Protein AF-A0A1V4DIW2-F1 (afdb_monomer_lite)

Radius of gyration: 31.04 Å; chains: 1; bounding box: 79×39×64 Å

Foldseek 3Di:
DLVVLCVVCVVLLQVLCVVVVLHPPDPCNVVLSVQLSVLSVVLVVVVVVDPPDDDDSSVVSSVSSNVSSVVVVVVVVVVVVVVVVVVVVVVVVVPDPPVVVVVVVVVVVVVVLVVDDPVVNVVVCVVPVVD

Secondary structure (DSSP, 8-state):
-HHHHHHHHHHHHHHHHHTTT--TTSTTHHHHHHHHHHHHHHHHHHHHT--TTPPPHHHHHHHHHHHHHHHHHHHHHHHHHHHHHHHHHHHHHHS---HHHHHHHHHHHHHHHHHS-HHHHHHHHHHHS--

Organism: NCBI:txid1768210

pLDDT: mean 81.17, std 13.86, range [38.47, 95.94]

Sequence (131 aa):
MEETLFTTYHSLILGALKKYHITPSHPEFDDYLQHARIELLLTHRDYQKRPDNRAPFRPFVYQKICWATVDKIRKEQRRYDKDIIEDTQLDLLTEDNDISSSLATTDLYHQLAQTLTPCEKNIWLIVFLIN

InterPro domains:
  IPR013325 RNA polymerase sigma factor, region 2 [SSF88946] (3-76)

Structure (mmCIF, N/CA/C/O backbone):
data_AF-A0A1V4DIW2-F1
#
_entry.id   AF-A0A1V4DIW2-F1
#
loop_
_atom_site.group_PDB
_atom_site.id
_atom_site.type_symbol
_atom_site.label_atom_id
_atom_site.label_alt_id
_atom_site.label_comp_id
_atom_site.label_asym_id
_atom_site.label_entity_id
_atom_site.label_seq_id
_atom_site.pdbx_PDB_ins_code
_atom_site.Cartn_x
_atom_site.Cartn_y
_atom_site.Cartn_z
_atom_site.occupancy
_atom_site.B_iso_or_equiv
_atom_site.auth_seq_id
_atom_site.auth_comp_id
_atom_site.auth_asym_id
_atom_site.auth_atom_id
_atom_site.pdbx_PDB_model_num
ATOM 1 N N . MET A 1 1 ? -19.724 -6.629 12.504 1.00 61.84 1 MET A N 1
ATOM 2 C CA . MET A 1 1 ? -18.833 -5.767 13.321 1.00 61.84 1 MET A CA 1
ATOM 3 C C . MET A 1 1 ? -17.693 -5.181 12.482 1.00 61.84 1 MET A C 1
ATOM 5 O O . MET A 1 1 ? -17.401 -4.003 12.623 1.00 61.84 1 MET A O 1
ATOM 9 N N . GLU A 1 2 ? -17.076 -5.952 11.581 1.00 70.25 2 GLU A N 1
ATOM 10 C CA . GLU A 1 2 ? -16.032 -5.440 10.669 1.00 70.25 2 GLU A CA 1
ATOM 11 C C . GLU A 1 2 ? -16.601 -4.572 9.534 1.00 70.25 2 GLU A C 1
ATOM 13 O O . GLU A 1 2 ? -16.058 -3.521 9.212 1.00 70.25 2 GLU A O 1
ATOM 18 N N . GLU A 1 3 ? -17.765 -4.934 8.996 1.00 74.75 3 GLU A N 1
ATOM 19 C CA . GLU A 1 3 ? -18.429 -4.190 7.917 1.00 74.75 3 GLU A CA 1
ATOM 20 C C . GLU A 1 3 ? -18.792 -2.743 8.309 1.00 74.75 3 GLU A C 1
ATOM 22 O O . GLU A 1 3 ? -18.602 -1.806 7.534 1.00 74.75 3 GLU A O 1
ATOM 27 N N . THR A 1 4 ? -19.199 -2.528 9.564 1.00 84.31 4 THR A N 1
ATOM 28 C CA . THR A 1 4 ? -19.463 -1.195 10.134 1.00 84.31 4 THR A CA 1
ATOM 29 C C . THR A 1 4 ? -18.192 -0.362 10.313 1.00 84.31 4 THR A C 1
ATOM 31 O O . THR A 1 4 ? -18.233 0.866 10.240 1.00 84.31 4 THR A O 1
ATOM 34 N N . LEU A 1 5 ? -17.043 -1.011 10.538 1.00 86.81 5 LEU A N 1
ATOM 35 C CA . LEU A 1 5 ? -15.749 -0.333 10.603 1.00 86.81 5 LEU A CA 1
ATOM 36 C C . LEU A 1 5 ? -15.384 0.202 9.213 1.00 86.81 5 LEU A C 1
ATOM 38 O O . LEU A 1 5 ? -15.027 1.370 9.064 1.00 86.81 5 LEU A O 1
ATOM 42 N N . PHE A 1 6 ? -15.532 -0.631 8.183 1.00 88.38 6 PHE A N 1
ATOM 43 C CA . PHE A 1 6 ? -15.210 -0.239 6.818 1.00 88.38 6 PHE A CA 1
ATOM 44 C C . PHE A 1 6 ? -16.065 0.914 6.320 1.00 88.38 6 PHE A C 1
ATOM 46 O O . PHE A 1 6 ? -15.506 1.845 5.751 1.00 88.38 6 PHE A O 1
ATOM 53 N N . THR A 1 7 ? -17.374 0.913 6.573 1.00 89.12 7 THR A N 1
ATOM 54 C CA . THR A 1 7 ? -18.248 2.028 6.174 1.00 89.12 7 THR A CA 1
ATOM 55 C C . THR A 1 7 ? -17.889 3.325 6.901 1.00 89.12 7 THR A C 1
ATOM 57 O O . THR A 1 7 ? -17.798 4.377 6.271 1.00 89.12 7 THR A O 1
ATOM 60 N N . THR A 1 8 ? -17.577 3.251 8.199 1.00 91.25 8 THR A N 1
ATOM 61 C CA . THR A 1 8 ? -17.199 4.419 9.016 1.00 91.25 8 THR A CA 1
ATOM 62 C C . THR A 1 8 ? -15.891 5.070 8.554 1.00 91.25 8 THR A C 1
ATOM 64 O O . THR A 1 8 ? -15.773 6.298 8.528 1.00 91.25 8 THR A O 1
ATOM 67 N N . TYR A 1 9 ? -14.890 4.259 8.199 1.00 93.12 9 TYR A N 1
ATOM 68 C CA . TYR A 1 9 ? -13.549 4.730 7.834 1.00 93.12 9 TYR A CA 1
ATOM 69 C C . TYR A 1 9 ? -13.303 4.760 6.319 1.00 93.12 9 TYR A C 1
ATOM 71 O O . TYR A 1 9 ? -12.202 5.106 5.893 1.00 93.12 9 TYR A O 1
ATOM 79 N N . HIS A 1 10 ? -14.311 4.463 5.493 1.00 93.50 10 HIS A N 1
ATOM 80 C CA . HIS A 1 10 ? -14.163 4.406 4.038 1.00 93.50 10 HIS A CA 1
ATOM 81 C C . HIS A 1 10 ? -13.646 5.724 3.452 1.00 93.50 10 HIS A C 1
ATOM 83 O O . HIS A 1 10 ? -12.661 5.737 2.720 1.00 93.50 10 HIS A O 1
ATOM 89 N N . SER A 1 11 ? -14.255 6.850 3.830 1.00 93.88 11 SER A N 1
ATOM 90 C CA . SER A 1 11 ? -13.836 8.180 3.368 1.00 93.88 11 SER A CA 1
ATOM 91 C C . SER A 1 11 ? -12.420 8.546 3.819 1.00 93.88 11 SER A C 1
ATOM 93 O O . SER A 1 11 ? -11.698 9.234 3.100 1.00 93.88 11 SER A O 1
ATOM 95 N N . LEU A 1 12 ? -11.995 8.047 4.983 1.00 94.31 12 LEU A N 1
ATOM 96 C CA . LEU A 1 12 ? -10.645 8.236 5.505 1.00 94.31 12 LEU A CA 1
ATOM 97 C C . LEU A 1 12 ? -9.620 7.431 4.697 1.00 94.31 12 LEU A C 1
ATOM 99 O O . LEU A 1 12 ? -8.563 7.967 4.372 1.00 94.31 12 LEU A O 1
ATOM 103 N N . ILE A 1 13 ? -9.951 6.191 4.322 1.00 94.62 13 ILE A N 1
ATOM 104 C CA . ILE A 1 13 ? -9.130 5.375 3.416 1.00 94.62 13 ILE A CA 1
ATOM 105 C C . ILE A 1 13 ? -8.987 6.076 2.062 1.00 94.62 13 ILE A C 1
ATOM 107 O O . ILE A 1 13 ? -7.870 6.266 1.589 1.00 94.62 13 ILE A O 1
ATOM 111 N N . LEU A 1 14 ? -10.098 6.522 1.468 1.00 95.25 14 LEU A N 1
ATOM 112 C CA . LEU A 1 14 ? -10.068 7.236 0.189 1.00 95.25 14 LEU A CA 1
ATOM 113 C C . LEU A 1 14 ? -9.233 8.519 0.271 1.00 95.25 14 LEU A C 1
ATOM 115 O O . LEU A 1 14 ? -8.471 8.814 -0.645 1.00 95.25 14 LEU A O 1
ATOM 119 N N . GLY A 1 15 ? -9.330 9.262 1.376 1.00 94.94 15 GLY A N 1
ATOM 120 C CA . GLY A 1 15 ? -8.494 10.437 1.618 1.00 94.94 15 GLY A CA 1
ATOM 121 C C . GLY A 1 15 ? -7.002 10.101 1.687 1.00 94.94 15 GLY A C 1
ATOM 122 O O . GLY A 1 15 ? -6.189 10.808 1.094 1.00 94.94 15 GLY A O 1
ATOM 123 N N . ALA A 1 16 ? -6.646 9.003 2.361 1.00 94.94 16 ALA A N 1
ATOM 124 C CA . ALA A 1 16 ? -5.262 8.549 2.473 1.00 94.94 16 ALA A CA 1
ATOM 125 C C . ALA A 1 16 ? -4.689 8.117 1.115 1.00 94.94 16 ALA A C 1
ATOM 127 O O . ALA A 1 16 ? -3.573 8.503 0.783 1.00 94.94 16 ALA A O 1
ATOM 128 N N . LEU A 1 17 ? -5.459 7.386 0.306 1.00 95.69 17 LEU A N 1
ATOM 129 C CA . LEU A 1 17 ? -5.050 6.971 -1.041 1.00 95.69 17 LEU A CA 1
ATOM 130 C C . LEU A 1 17 ? -4.935 8.163 -1.999 1.00 95.69 17 LEU A C 1
ATOM 132 O O . LEU A 1 17 ? -3.940 8.302 -2.712 1.00 95.69 17 LEU A O 1
ATOM 136 N N . LYS A 1 18 ? -5.898 9.093 -1.942 1.00 94.94 18 LYS A N 1
ATOM 137 C CA . LYS A 1 18 ? -5.904 10.306 -2.770 1.00 94.94 18 LYS A CA 1
ATOM 138 C C . LYS A 1 18 ? -4.658 11.168 -2.555 1.00 94.94 18 LYS A C 1
ATOM 140 O O . LYS A 1 18 ? -4.185 11.787 -3.505 1.00 94.94 18 LYS A O 1
ATOM 145 N N . LYS A 1 19 ? -4.101 11.190 -1.337 1.00 94.12 19 LYS A N 1
ATOM 146 C CA . LYS A 1 19 ? -2.840 11.885 -1.019 1.00 94.12 19 LYS A CA 1
ATOM 147 C C . LYS A 1 19 ? -1.663 11.402 -1.877 1.00 94.12 19 LYS A C 1
ATOM 149 O O . LYS A 1 19 ? -0.755 12.182 -2.136 1.00 94.12 19 LYS A O 1
ATOM 154 N N . TYR A 1 20 ? -1.690 10.146 -2.314 1.00 94.12 20 TYR A N 1
ATOM 155 C CA . TYR A 1 20 ? -0.661 9.525 -3.149 1.00 94.12 20 TYR A CA 1
ATOM 156 C C . TYR A 1 20 ? -1.109 9.362 -4.605 1.00 94.12 20 TYR A C 1
ATOM 158 O O . TYR A 1 20 ? -0.586 8.515 -5.315 1.00 94.12 20 TYR A O 1
ATOM 166 N N . HIS A 1 21 ? -2.088 10.157 -5.049 1.00 93.69 21 HIS A N 1
ATOM 167 C CA . HIS A 1 21 ? -2.650 10.118 -6.406 1.00 93.69 21 HIS A CA 1
ATOM 168 C C . HIS A 1 21 ? -3.305 8.781 -6.802 1.00 93.69 21 HIS A C 1
ATOM 170 O O . HIS A 1 21 ? -3.668 8.588 -7.961 1.00 93.69 21 HIS A O 1
ATOM 176 N N . ILE A 1 22 ? -3.565 7.899 -5.833 1.00 94.44 22 ILE A N 1
ATOM 177 C CA . ILE A 1 22 ? -4.315 6.662 -6.041 1.00 94.44 22 ILE A CA 1
ATOM 178 C C . ILE A 1 22 ? -5.804 7.009 -5.976 1.00 94.44 22 ILE A C 1
ATOM 180 O O . ILE A 1 22 ? -6.387 7.218 -4.909 1.00 94.44 22 ILE A O 1
ATOM 184 N N . THR A 1 23 ? -6.409 7.138 -7.151 1.00 93.56 23 THR A N 1
ATOM 185 C CA . THR A 1 23 ? -7.832 7.453 -7.345 1.00 93.56 23 THR A CA 1
ATOM 186 C C . THR A 1 23 ? -8.533 6.274 -8.020 1.00 93.56 23 THR A C 1
ATOM 188 O O . THR A 1 23 ? -7.837 5.395 -8.517 1.00 93.56 23 THR A O 1
ATOM 191 N N . PRO A 1 24 ? -9.877 6.232 -8.092 1.00 92.31 24 PRO A N 1
ATOM 192 C CA . PRO A 1 24 ? -10.593 5.140 -8.763 1.00 92.31 24 PRO A CA 1
ATOM 193 C C . PRO A 1 24 ? -10.198 4.898 -10.228 1.00 92.31 24 PRO A C 1
ATOM 195 O O . PRO A 1 24 ? -10.474 3.836 -10.766 1.00 92.31 24 PRO A O 1
ATOM 198 N N . SER A 1 25 ? -9.556 5.870 -10.879 1.00 92.81 25 SER A N 1
ATOM 199 C CA . SER A 1 25 ? -9.003 5.725 -12.229 1.00 92.81 25 SER A CA 1
ATOM 200 C C . SER A 1 25 ? -7.648 5.007 -12.273 1.00 92.81 25 SER A C 1
ATOM 202 O O . SER A 1 25 ? -7.163 4.709 -13.359 1.00 92.81 25 SER A O 1
ATOM 204 N N . HIS A 1 26 ? -7.004 4.775 -11.126 1.00 91.25 26 HIS A N 1
ATOM 205 C CA . HIS A 1 26 ? -5.719 4.088 -11.050 1.00 91.25 26 HIS A CA 1
ATOM 206 C C . HIS A 1 26 ? -5.905 2.597 -11.387 1.00 91.25 26 HIS A C 1
ATOM 208 O O . HIS A 1 26 ? -6.795 1.975 -10.806 1.00 91.25 26 HIS A O 1
ATOM 214 N N . PRO A 1 27 ? -5.066 1.995 -12.251 1.00 91.25 27 PRO A N 1
ATOM 215 C CA . PRO A 1 27 ? -5.223 0.598 -12.674 1.00 91.25 27 PRO A CA 1
ATOM 216 C C . PRO A 1 27 ? -5.294 -0.393 -11.505 1.00 91.25 27 PRO A C 1
ATOM 218 O O . PRO A 1 27 ? -6.115 -1.299 -11.498 1.00 91.25 27 PRO A O 1
ATOM 221 N N . GLU A 1 28 ? -4.477 -0.167 -10.478 1.00 93.44 28 GLU A N 1
ATOM 222 C CA . GLU A 1 28 ? -4.407 -1.022 -9.283 1.00 93.44 28 GLU A CA 1
ATOM 223 C C . GLU A 1 28 ? -5.211 -0.468 -8.094 1.00 93.44 28 GLU A C 1
ATOM 225 O O . GLU A 1 28 ? -4.944 -0.800 -6.936 1.00 93.44 28 GLU A O 1
ATOM 230 N N . PHE A 1 29 ? -6.165 0.438 -8.340 1.00 94.25 29 PHE A N 1
ATOM 231 C CA . PHE A 1 29 ? -6.914 1.108 -7.273 1.00 94.25 29 PHE A CA 1
ATOM 232 C C . PHE A 1 29 ? -7.532 0.121 -6.276 1.00 94.25 29 PHE A C 1
ATOM 234 O O . PHE A 1 29 ? -7.400 0.310 -5.064 1.00 94.25 29 PHE A O 1
ATOM 241 N N . ASP A 1 30 ? -8.171 -0.936 -6.777 1.00 94.62 30 ASP A N 1
ATOM 242 C CA . ASP A 1 30 ? -8.852 -1.924 -5.942 1.00 94.62 30 ASP A CA 1
ATOM 243 C C . ASP A 1 30 ? -7.880 -2.668 -5.020 1.00 94.62 30 ASP A C 1
ATOM 245 O O . ASP A 1 30 ? -8.193 -2.891 -3.847 1.00 94.62 30 ASP A O 1
ATOM 249 N N . ASP A 1 31 ? -6.666 -2.956 -5.485 1.00 94.94 31 ASP A N 1
ATOM 250 C CA . ASP A 1 31 ? -5.634 -3.614 -4.682 1.00 94.94 31 ASP A CA 1
ATOM 251 C C . ASP A 1 31 ? -5.108 -2.698 -3.579 1.00 94.94 31 ASP A C 1
ATOM 253 O O . ASP A 1 31 ? -4.863 -3.131 -2.448 1.00 94.94 31 ASP A O 1
ATOM 257 N N . TYR A 1 32 ? -4.927 -1.412 -3.880 1.00 95.25 32 TYR A N 1
ATOM 258 C CA . TYR A 1 32 ? -4.578 -0.408 -2.876 1.00 95.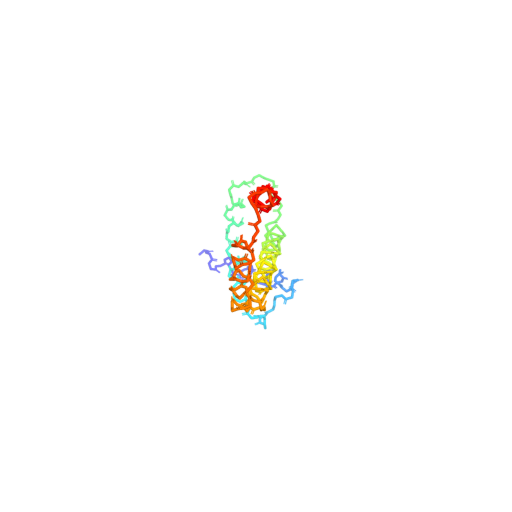25 32 TYR A CA 1
ATOM 259 C C . TYR A 1 32 ? -5.702 -0.210 -1.854 1.00 95.25 32 TYR A C 1
ATOM 261 O O . TYR A 1 32 ? -5.441 -0.125 -0.649 1.00 95.25 32 TYR A O 1
ATOM 269 N N . LEU A 1 33 ? -6.956 -0.201 -2.308 1.00 95.25 33 LEU A N 1
ATOM 270 C CA . LEU A 1 33 ? -8.134 -0.101 -1.453 1.00 95.25 33 LEU A CA 1
ATOM 271 C C . LEU A 1 33 ? -8.253 -1.305 -0.512 1.00 95.25 33 LEU A C 1
ATOM 273 O O . LEU A 1 33 ? -8.488 -1.127 0.688 1.00 95.25 33 LEU A O 1
ATOM 277 N N . GLN A 1 34 ? -8.071 -2.521 -1.025 1.00 94.31 34 GLN A N 1
ATOM 278 C CA . GLN A 1 34 ? -8.069 -3.738 -0.214 1.00 94.31 34 GLN A CA 1
ATOM 279 C C . GLN A 1 34 ? -6.918 -3.738 0.792 1.00 94.31 34 GLN A C 1
ATOM 281 O O . GLN A 1 34 ? -7.140 -4.001 1.975 1.00 94.31 34 GLN A O 1
ATOM 286 N N . HIS A 1 35 ? -5.710 -3.369 0.363 1.00 95.38 35 HIS A N 1
ATOM 287 C CA . HIS A 1 35 ? -4.556 -3.291 1.253 1.00 95.38 35 HIS A CA 1
ATOM 288 C C . HIS A 1 35 ? -4.791 -2.309 2.413 1.00 95.38 35 HIS A C 1
ATOM 290 O O . HIS A 1 35 ? -4.565 -2.645 3.576 1.00 95.38 35 HIS A O 1
ATOM 296 N N . ALA A 1 36 ? -5.344 -1.129 2.124 1.00 95.44 36 ALA A N 1
ATOM 297 C CA . ALA A 1 36 ? -5.690 -0.143 3.144 1.00 95.44 36 ALA A CA 1
ATOM 298 C C . ALA A 1 36 ? -6.776 -0.637 4.120 1.00 95.44 36 ALA A C 1
ATOM 300 O O . ALA A 1 36 ? -6.720 -0.333 5.314 1.00 95.44 36 ALA A O 1
ATOM 301 N N . ARG A 1 37 ? -7.755 -1.422 3.646 1.00 94.44 37 ARG A N 1
ATOM 302 C CA . ARG A 1 37 ? -8.768 -2.063 4.507 1.00 94.44 37 ARG A CA 1
ATOM 303 C C . ARG A 1 37 ? -8.144 -3.090 5.454 1.00 94.44 37 ARG A C 1
ATOM 305 O O . ARG A 1 37 ? -8.501 -3.120 6.630 1.00 94.44 37 ARG A O 1
ATOM 312 N N . ILE A 1 38 ? -7.201 -3.896 4.969 1.00 94.75 38 ILE A N 1
ATOM 313 C CA . ILE A 1 38 ? -6.470 -4.858 5.805 1.00 94.75 38 ILE A CA 1
ATOM 314 C C . ILE A 1 38 ? -5.674 -4.116 6.885 1.00 94.75 38 ILE A C 1
ATOM 316 O O . ILE A 1 38 ? -5.770 -4.458 8.063 1.00 94.75 38 ILE A O 1
ATOM 320 N N . GLU A 1 39 ? -4.958 -3.052 6.515 1.00 95.19 39 GLU A N 1
ATOM 321 C CA . GLU A 1 39 ? -4.180 -2.251 7.468 1.00 95.19 39 GLU A CA 1
ATOM 322 C C . GLU A 1 39 ? -5.070 -1.602 8.541 1.00 95.19 39 GLU A C 1
ATOM 324 O O . GLU A 1 39 ? -4.715 -1.582 9.723 1.00 95.19 39 GLU A O 1
ATOM 329 N N . LEU A 1 40 ? -6.263 -1.128 8.162 1.00 94.50 40 LEU A N 1
ATOM 330 C CA . LEU A 1 40 ? -7.271 -0.617 9.095 1.00 94.50 40 LEU A CA 1
ATOM 331 C C . LEU A 1 40 ? -7.677 -1.684 10.126 1.00 94.50 40 LEU A C 1
ATOM 333 O O . LEU A 1 40 ? -7.719 -1.378 11.319 1.00 94.50 40 LEU A O 1
ATOM 337 N N . LEU A 1 41 ? -7.955 -2.920 9.694 1.00 93.38 41 LEU A N 1
ATOM 338 C CA . LEU A 1 41 ? -8.318 -4.020 10.598 1.00 93.38 41 LEU A CA 1
ATOM 339 C C . LEU A 1 41 ? -7.181 -4.368 11.563 1.00 93.38 41 LEU A C 1
ATOM 341 O O . LEU A 1 41 ? -7.408 -4.485 12.770 1.00 93.38 41 LEU A O 1
ATOM 345 N N . LEU A 1 42 ? -5.958 -4.507 11.045 1.00 92.88 42 LEU A N 1
ATOM 346 C CA . LEU A 1 42 ? -4.777 -4.812 11.853 1.00 92.88 42 LEU A CA 1
ATOM 347 C C . LEU A 1 42 ? -4.530 -3.716 12.889 1.00 92.88 42 LEU A C 1
ATOM 349 O O . LEU A 1 42 ? -4.402 -4.001 14.082 1.00 92.88 42 LEU A O 1
ATOM 353 N N . THR A 1 43 ? -4.573 -2.459 12.447 1.00 92.25 43 THR A N 1
ATOM 354 C CA . THR A 1 43 ? -4.397 -1.293 13.310 1.00 92.25 43 THR A CA 1
ATOM 355 C C . THR A 1 43 ? -5.495 -1.211 14.363 1.00 92.25 43 THR A C 1
ATOM 357 O O . THR A 1 43 ? -5.202 -0.918 15.517 1.00 92.25 43 THR A O 1
ATOM 360 N N . HIS A 1 44 ? -6.752 -1.490 14.010 1.00 91.38 44 HIS A N 1
ATOM 361 C CA . HIS A 1 44 ? -7.864 -1.511 14.961 1.00 91.38 44 HIS A CA 1
ATOM 362 C C . HIS A 1 44 ? -7.677 -2.593 16.033 1.00 91.38 44 HIS A C 1
ATOM 364 O O . HIS A 1 44 ? -7.800 -2.312 17.227 1.00 91.38 44 HIS A O 1
ATOM 370 N N . ARG A 1 45 ? -7.308 -3.812 15.624 1.00 89.81 45 ARG A N 1
ATOM 371 C CA . ARG A 1 45 ? -7.034 -4.927 16.539 1.00 89.81 45 ARG A CA 1
ATOM 372 C C . ARG A 1 45 ? -5.879 -4.612 17.487 1.00 89.81 45 ARG A C 1
ATOM 374 O O . ARG A 1 45 ? -5.958 -4.897 18.679 1.00 89.81 45 ARG A O 1
ATOM 381 N N . ASP A 1 46 ? -4.801 -4.032 16.972 1.00 88.62 46 ASP A N 1
ATOM 382 C CA . ASP A 1 46 ? -3.630 -3.703 17.784 1.00 88.62 46 ASP A CA 1
ATOM 383 C C . ASP A 1 46 ? -3.863 -2.477 18.660 1.00 88.62 46 ASP A C 1
ATOM 385 O O . ASP A 1 46 ? -3.375 -2.439 19.791 1.00 88.62 46 ASP A O 1
ATOM 389 N N . TYR A 1 47 ? -4.677 -1.529 18.186 1.00 87.25 47 TYR A N 1
ATOM 390 C CA . TYR A 1 47 ? -5.166 -0.431 19.000 1.00 87.25 47 TYR A CA 1
ATOM 391 C C . TYR A 1 47 ? -5.877 -1.004 20.216 1.00 87.25 47 TYR A C 1
ATOM 393 O O . TYR A 1 47 ? -5.412 -0.726 21.311 1.00 87.25 47 TYR A O 1
ATOM 401 N N . GLN A 1 48 ? -6.886 -1.874 20.050 1.00 86.25 48 GLN A N 1
ATOM 402 C CA . GLN A 1 48 ? -7.674 -2.467 21.145 1.00 86.25 48 GLN A CA 1
ATOM 403 C C . GLN A 1 48 ? -6.829 -3.112 22.258 1.00 86.25 48 GLN A C 1
ATOM 405 O O . GLN A 1 48 ? -7.151 -2.919 23.430 1.00 86.25 48 GLN A O 1
ATOM 410 N N . LYS A 1 49 ? -5.722 -3.789 21.922 1.00 85.75 49 LYS A N 1
ATOM 411 C CA . LYS A 1 49 ? -4.858 -4.520 22.873 1.00 85.75 49 LYS A CA 1
ATOM 412 C C . LYS A 1 49 ? -4.105 -3.653 23.893 1.00 85.75 49 LYS A C 1
ATOM 414 O O . LYS A 1 49 ? -3.614 -4.197 24.876 1.00 85.75 49 LYS A O 1
ATOM 419 N N . ARG A 1 50 ? -3.955 -2.340 23.677 1.00 75.88 50 ARG A N 1
ATOM 420 C CA . ARG A 1 50 ? -3.159 -1.448 24.554 1.00 75.88 50 ARG A CA 1
ATOM 421 C C . ARG A 1 50 ? -3.999 -0.299 25.120 1.00 75.88 50 ARG A C 1
ATOM 423 O O . ARG A 1 50 ? -4.032 0.751 24.492 1.00 75.88 50 ARG A O 1
ATOM 430 N N . PRO A 1 51 ? -4.714 -0.478 26.241 1.00 66.75 51 PRO A N 1
ATOM 431 C CA . PRO A 1 51 ? -5.727 0.476 26.700 1.00 66.75 51 PRO A CA 1
ATOM 432 C C . PRO A 1 51 ? -5.205 1.833 27.200 1.00 66.75 51 PRO A C 1
ATOM 434 O O . PRO A 1 51 ? -5.963 2.801 27.136 1.00 66.75 51 PRO A O 1
ATOM 437 N N . ASP A 1 52 ? -3.943 1.948 27.614 1.00 67.50 52 ASP A N 1
ATOM 438 C CA . ASP A 1 52 ? -3.476 3.143 28.326 1.00 67.50 52 ASP A CA 1
ATOM 439 C C . ASP A 1 52 ? -2.973 4.270 27.406 1.00 67.50 52 ASP A C 1
ATOM 441 O O . ASP A 1 52 ? -2.153 4.062 26.511 1.00 67.50 52 ASP A O 1
ATOM 445 N N . ASN A 1 53 ? -3.476 5.486 27.658 1.00 60.75 53 ASN A N 1
ATOM 446 C CA . ASN A 1 53 ? -3.048 6.769 27.079 1.00 60.75 53 ASN A CA 1
ATOM 447 C C . ASN A 1 53 ? -2.951 6.822 25.539 1.00 60.75 53 ASN A C 1
ATOM 449 O O . ASN A 1 53 ? -1.986 7.321 24.955 1.00 60.75 53 ASN A O 1
ATOM 453 N N . ARG A 1 54 ? -3.985 6.324 24.851 1.00 68.19 54 ARG A N 1
ATOM 454 C CA . ARG A 1 54 ? -4.017 6.302 23.384 1.00 68.19 54 ARG A CA 1
ATOM 455 C C . ARG A 1 54 ? -4.361 7.672 22.794 1.00 68.19 54 ARG A C 1
ATOM 457 O O . ARG A 1 54 ? -5.376 8.276 23.135 1.00 68.19 54 ARG A O 1
ATOM 464 N N . ALA A 1 55 ? -3.573 8.102 21.808 1.00 71.31 55 ALA A N 1
ATOM 465 C CA . ALA A 1 55 ? -3.9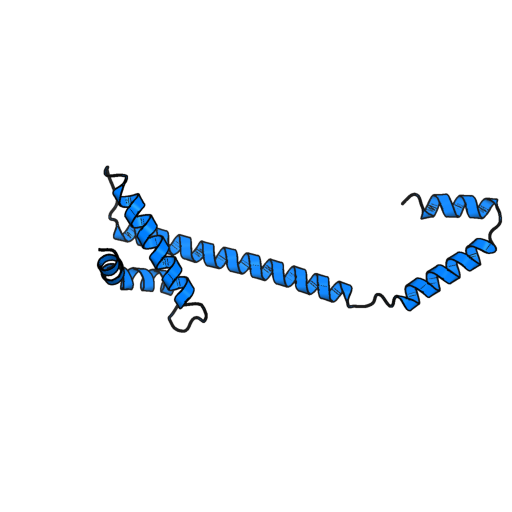86 9.152 20.883 1.00 71.31 55 ALA A CA 1
ATOM 466 C C . ALA A 1 55 ? -5.319 8.772 20.190 1.00 71.31 55 ALA A C 1
ATOM 468 O O . ALA A 1 55 ? -5.652 7.578 20.095 1.00 71.31 55 ALA A O 1
ATOM 469 N N . PRO A 1 56 ? -6.091 9.750 19.678 1.00 86.81 56 PRO A N 1
ATOM 470 C CA . PRO A 1 56 ? -7.333 9.467 18.969 1.00 86.81 56 PRO A CA 1
ATOM 471 C C . PRO A 1 56 ? -7.104 8.475 17.819 1.00 86.81 56 PRO A C 1
ATOM 473 O O . PRO A 1 56 ? -6.165 8.622 17.036 1.00 86.81 56 PRO A O 1
ATOM 476 N N . PHE A 1 57 ? -7.973 7.467 17.691 1.00 88.38 57 PHE A N 1
ATOM 477 C CA . PHE A 1 57 ? -7.783 6.383 16.718 1.00 88.38 57 PHE A CA 1
ATOM 478 C C . PHE A 1 57 ? -7.746 6.874 15.260 1.00 88.38 57 PHE A C 1
ATOM 480 O O . PHE A 1 57 ? -6.937 6.396 14.472 1.00 88.38 57 PHE A O 1
ATOM 487 N N . ARG A 1 58 ? -8.577 7.865 14.903 1.00 91.06 58 ARG A N 1
ATOM 488 C CA . ARG A 1 58 ? -8.676 8.428 13.539 1.00 91.06 58 ARG A CA 1
ATOM 489 C C . ARG A 1 58 ? -7.331 8.904 12.953 1.00 91.06 58 ARG A C 1
ATOM 491 O O . ARG A 1 58 ? -6.944 8.385 11.909 1.00 91.06 58 ARG A O 1
ATOM 498 N N . PRO A 1 59 ? -6.620 9.874 13.559 1.00 91.62 59 PRO A N 1
ATOM 499 C CA . PRO A 1 59 ? -5.333 10.336 13.036 1.00 91.62 59 PRO A CA 1
ATOM 500 C C . PRO A 1 59 ? -4.265 9.238 13.067 1.00 91.62 59 PRO A C 1
ATOM 5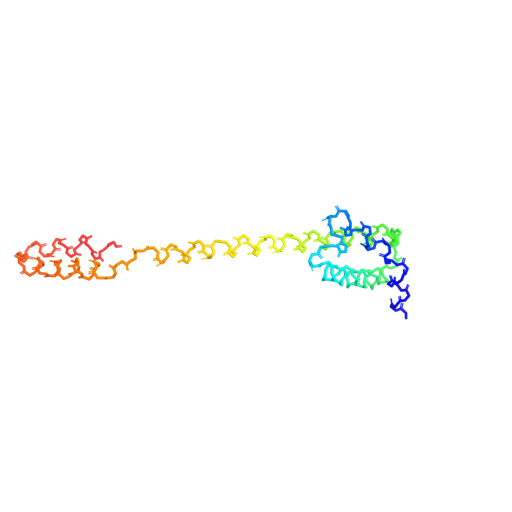02 O O . PRO A 1 59 ? -3.451 9.154 12.150 1.00 91.62 59 PRO A O 1
ATOM 505 N N . PHE A 1 60 ? -4.302 8.358 14.072 1.00 90.88 60 PHE A N 1
ATOM 506 C CA . PHE A 1 60 ? -3.387 7.224 14.163 1.00 90.88 60 PHE A CA 1
ATOM 507 C C . PHE A 1 60 ? -3.546 6.256 12.983 1.00 90.88 60 PHE A C 1
ATOM 509 O O . PHE A 1 60 ? -2.568 5.943 12.304 1.00 90.88 60 PHE A O 1
ATOM 516 N N . VAL A 1 61 ? -4.777 5.822 12.695 1.00 93.50 61 VAL A N 1
ATOM 517 C CA . VAL A 1 61 ? -5.029 4.875 11.605 1.00 93.50 61 VAL A CA 1
ATOM 518 C C . VAL A 1 61 ? -4.834 5.502 10.229 1.00 93.50 61 VAL A C 1
ATOM 520 O O . VAL A 1 61 ? -4.309 4.850 9.333 1.00 93.50 61 VAL A O 1
ATOM 523 N N . TYR A 1 62 ? -5.157 6.790 10.070 1.00 94.69 62 TYR A N 1
ATOM 524 C CA . TYR A 1 62 ? -4.855 7.529 8.844 1.00 94.69 62 TYR A CA 1
ATOM 525 C C . TYR A 1 62 ? -3.359 7.513 8.528 1.00 94.69 62 TYR A C 1
ATOM 527 O O . TYR A 1 62 ? -2.962 7.218 7.399 1.00 94.69 62 TYR A O 1
ATOM 535 N N . GLN A 1 63 ? -2.523 7.776 9.536 1.00 94.25 63 GLN A N 1
ATOM 536 C CA . GLN A 1 63 ? -1.075 7.755 9.370 1.00 94.25 63 GLN A CA 1
ATOM 537 C C . GLN A 1 63 ? -0.560 6.349 9.035 1.00 94.25 63 GLN A C 1
ATOM 539 O O . GLN A 1 63 ? 0.296 6.209 8.163 1.00 94.25 63 GLN A O 1
ATOM 544 N N . LYS A 1 64 ? -1.106 5.310 9.679 1.00 94.38 64 LYS A N 1
ATOM 545 C CA . LYS A 1 64 ? -0.764 3.909 9.390 1.00 94.38 64 LYS A CA 1
ATOM 546 C C . LYS A 1 64 ? -1.075 3.520 7.949 1.00 94.38 64 LYS A C 1
ATOM 548 O O . LYS A 1 64 ? -0.191 3.017 7.262 1.00 94.38 64 LYS A O 1
ATOM 553 N N . ILE A 1 65 ? -2.270 3.851 7.463 1.00 95.88 65 ILE A N 1
ATOM 554 C CA . ILE A 1 65 ? -2.664 3.604 6.070 1.00 95.88 65 ILE A CA 1
ATOM 555 C C . ILE A 1 65 ? -1.751 4.368 5.102 1.00 95.88 65 ILE A C 1
ATOM 557 O O . ILE A 1 65 ? -1.315 3.803 4.099 1.00 95.88 65 ILE A O 1
ATOM 561 N N . CYS A 1 66 ? -1.411 5.627 5.405 1.00 95.94 66 CYS A N 1
ATOM 562 C CA . CYS A 1 66 ? -0.479 6.400 4.582 1.00 95.94 66 CYS A CA 1
ATOM 563 C C . CYS A 1 66 ? 0.890 5.713 4.476 1.00 95.94 66 CYS A C 1
ATOM 565 O O . CYS A 1 66 ? 1.425 5.576 3.379 1.00 95.94 66 CYS A O 1
ATOM 567 N N . TRP A 1 67 ? 1.454 5.259 5.597 1.00 95.69 67 TRP A N 1
ATOM 568 C CA . TRP A 1 67 ? 2.736 4.553 5.599 1.00 95.69 67 TRP A CA 1
ATOM 569 C C . TRP A 1 67 ? 2.677 3.226 4.849 1.00 95.69 67 TRP A C 1
ATOM 571 O O . TRP A 1 67 ? 3.542 2.985 4.013 1.00 95.69 67 TRP A O 1
ATOM 581 N N . ALA A 1 68 ? 1.640 2.418 5.075 1.00 95.31 68 ALA A N 1
ATOM 582 C CA . ALA A 1 68 ? 1.455 1.159 4.358 1.00 95.31 68 ALA A CA 1
ATOM 583 C C . ALA A 1 68 ? 1.355 1.376 2.837 1.00 95.31 68 ALA A C 1
ATOM 585 O O . ALA A 1 68 ? 1.985 0.660 2.061 1.00 95.31 68 ALA A O 1
ATOM 586 N N . THR A 1 69 ? 0.636 2.420 2.413 1.00 95.19 69 THR A N 1
ATOM 587 C CA . THR A 1 69 ? 0.505 2.794 0.995 1.00 95.19 69 THR A CA 1
ATOM 588 C C . THR A 1 69 ? 1.860 3.157 0.388 1.00 95.19 69 THR A C 1
ATOM 590 O O . THR A 1 69 ? 2.236 2.622 -0.650 1.00 95.19 69 THR A O 1
ATOM 593 N N . VAL A 1 70 ? 2.634 4.017 1.057 1.00 95.75 70 VAL A N 1
ATOM 594 C CA . VAL A 1 70 ? 3.973 4.407 0.585 1.00 95.75 70 VAL A CA 1
ATOM 595 C C . VAL A 1 70 ? 4.919 3.214 0.535 1.00 95.75 70 VAL A C 1
ATOM 597 O O . VAL A 1 70 ? 5.700 3.085 -0.404 1.00 95.75 70 VAL A O 1
ATOM 600 N N . ASP A 1 71 ? 4.875 2.335 1.531 1.00 95.19 71 ASP A N 1
ATOM 601 C CA . ASP A 1 71 ? 5.726 1.150 1.548 1.00 95.19 71 ASP A CA 1
ATOM 602 C C . ASP A 1 71 ? 5.381 0.176 0.424 1.00 95.19 71 ASP A C 1
ATOM 604 O O . ASP A 1 71 ? 6.292 -0.454 -0.119 1.00 95.19 71 ASP A O 1
ATOM 608 N N . LYS A 1 72 ? 4.102 0.084 0.038 1.00 93.06 72 LYS A N 1
ATOM 609 C CA . LYS A 1 72 ? 3.670 -0.672 -1.140 1.00 93.06 72 LYS A CA 1
ATOM 610 C C . LYS A 1 72 ? 4.229 -0.057 -2.430 1.00 93.06 72 LYS A C 1
ATOM 612 O O . LYS A 1 72 ? 4.957 -0.755 -3.130 1.00 93.06 72 LYS A O 1
ATOM 617 N N . ILE A 1 73 ? 4.059 1.252 -2.640 1.00 93.50 73 ILE A N 1
ATOM 618 C CA . ILE A 1 73 ? 4.633 1.980 -3.792 1.00 93.50 73 ILE A CA 1
ATOM 619 C C . ILE A 1 73 ? 6.153 1.768 -3.875 1.00 93.50 73 ILE A C 1
ATOM 621 O O . ILE A 1 73 ? 6.701 1.451 -4.925 1.00 93.50 73 ILE A O 1
ATOM 625 N N . ARG A 1 74 ? 6.867 1.875 -2.747 1.00 93.62 74 ARG A N 1
ATOM 626 C CA . ARG A 1 74 ? 8.321 1.642 -2.701 1.00 93.62 74 ARG A CA 1
ATOM 627 C C . ARG A 1 74 ? 8.706 0.207 -3.058 1.00 93.62 74 ARG A C 1
ATOM 629 O O . ARG A 1 74 ? 9.794 -0.013 -3.583 1.00 93.62 74 ARG A O 1
ATOM 636 N N . LYS A 1 75 ? 7.888 -0.783 -2.689 1.00 92.69 75 LYS A N 1
ATOM 637 C CA . LYS A 1 75 ? 8.132 -2.191 -3.039 1.00 92.69 75 LYS A CA 1
ATOM 638 C C . LYS A 1 75 ? 7.913 -2.428 -4.526 1.00 92.69 75 LYS A C 1
ATOM 640 O O . LYS A 1 75 ? 8.719 -3.139 -5.110 1.00 92.69 75 LYS A O 1
ATOM 645 N N . GLU A 1 76 ? 6.871 -1.843 -5.101 1.00 90.94 76 GLU A N 1
ATOM 646 C CA . GLU A 1 76 ? 6.590 -1.909 -6.537 1.00 90.94 76 GLU A CA 1
ATOM 647 C C . GLU A 1 76 ? 7.699 -1.241 -7.342 1.00 90.94 76 GLU A C 1
ATOM 649 O O . GLU A 1 76 ? 8.247 -1.878 -8.232 1.00 90.94 76 GLU A O 1
ATOM 654 N N . GLN A 1 77 ? 8.144 -0.046 -6.938 1.00 90.94 77 GLN A N 1
ATOM 655 C CA . GLN A 1 77 ? 9.272 0.623 -7.588 1.00 90.94 77 GLN A CA 1
ATOM 656 C C . GLN A 1 77 ? 10.536 -0.243 -7.570 1.00 90.94 77 GLN A C 1
ATOM 658 O O . GLN A 1 77 ? 11.159 -0.438 -8.601 1.00 90.94 77 GLN A O 1
ATOM 663 N N . ARG A 1 78 ? 10.887 -0.842 -6.422 1.00 92.19 78 ARG A N 1
ATOM 664 C CA . ARG A 1 78 ? 12.054 -1.738 -6.342 1.00 92.19 78 ARG A CA 1
ATOM 665 C C . ARG A 1 78 ? 11.927 -2.988 -7.210 1.00 92.19 78 ARG A C 1
ATOM 667 O O . ARG A 1 78 ? 12.949 -3.525 -7.618 1.00 92.19 78 ARG A O 1
ATOM 674 N N . ARG A 1 79 ? 10.708 -3.500 -7.406 1.00 89.06 79 ARG A N 1
ATOM 675 C CA . ARG A 1 79 ? 10.463 -4.634 -8.307 1.00 89.06 79 ARG A CA 1
ATOM 676 C C . ARG A 1 79 ? 10.669 -4.195 -9.746 1.00 89.06 79 ARG A C 1
ATOM 678 O O . ARG A 1 79 ? 11.497 -4.785 -10.413 1.00 89.06 79 ARG A O 1
ATOM 685 N N . TYR A 1 80 ? 10.039 -3.094 -10.140 1.00 87.75 80 TYR A N 1
ATOM 686 C CA . TYR A 1 80 ? 10.202 -2.504 -11.463 1.00 87.75 80 TYR A CA 1
ATOM 687 C C . TYR A 1 80 ? 11.671 -2.203 -11.798 1.00 87.75 80 TYR A C 1
ATOM 689 O O . TYR A 1 80 ? 12.155 -2.598 -12.850 1.00 87.75 80 TYR A O 1
ATOM 697 N N . ASP A 1 81 ? 12.410 -1.581 -10.874 1.00 85.19 81 ASP A N 1
ATOM 698 C CA . ASP A 1 81 ? 13.835 -1.292 -11.061 1.00 85.19 81 ASP A CA 1
ATOM 699 C C . ASP A 1 81 ? 14.652 -2.580 -11.253 1.00 85.19 81 ASP A C 1
ATOM 701 O O . ASP A 1 81 ? 15.588 -2.612 -12.048 1.00 85.19 81 ASP A O 1
ATOM 705 N N . LYS A 1 82 ? 14.308 -3.651 -10.526 1.00 83.50 82 LYS A N 1
ATOM 706 C CA . LYS A 1 82 ? 14.967 -4.952 -10.665 1.00 83.50 82 LYS A CA 1
ATOM 707 C C . LYS A 1 82 ? 14.631 -5.604 -12.008 1.00 83.50 82 LYS A C 1
ATOM 709 O O . LYS A 1 82 ? 15.542 -6.110 -12.654 1.00 83.50 82 LYS A O 1
ATOM 714 N N . ASP A 1 83 ? 13.365 -5.570 -12.405 1.00 81.25 83 ASP A N 1
ATOM 715 C CA . ASP A 1 83 ? 12.883 -6.177 -13.644 1.00 81.25 83 ASP A CA 1
ATOM 716 C C . ASP A 1 83 ? 13.531 -5.484 -14.860 1.00 81.25 83 ASP A C 1
ATOM 718 O O . ASP A 1 83 ? 14.056 -6.164 -15.732 1.00 81.25 83 ASP A O 1
ATOM 722 N N . ILE A 1 84 ? 13.664 -4.147 -14.854 1.00 78.06 84 ILE A N 1
ATOM 723 C CA . ILE A 1 84 ? 14.411 -3.414 -15.899 1.00 78.06 84 ILE A CA 1
ATOM 724 C C . ILE A 1 84 ? 15.870 -3.871 -15.989 1.00 78.06 84 ILE A C 1
ATOM 726 O O . ILE A 1 84 ? 16.415 -4.004 -17.085 1.00 78.06 84 ILE A O 1
ATOM 730 N N . ILE A 1 85 ? 16.541 -4.053 -14.846 1.00 73.44 85 ILE A N 1
ATOM 731 C CA . ILE A 1 85 ? 17.941 -4.496 -14.831 1.00 73.44 85 ILE A CA 1
ATOM 732 C C . ILE A 1 85 ? 18.052 -5.903 -15.427 1.00 73.44 85 ILE A C 1
ATOM 734 O O . ILE A 1 85 ? 18.992 -6.163 -16.173 1.00 73.44 85 ILE A O 1
ATOM 738 N N . GLU A 1 86 ? 17.114 -6.794 -15.107 1.00 70.38 86 GLU A N 1
ATOM 739 C CA . GLU A 1 86 ? 17.078 -8.163 -15.626 1.00 70.38 86 GLU A CA 1
ATOM 740 C C . GLU A 1 86 ? 16.821 -8.184 -17.139 1.00 70.38 86 GLU A C 1
ATOM 742 O O . GLU A 1 86 ? 17.569 -8.838 -17.862 1.00 70.38 86 GLU A O 1
ATOM 747 N N . ASP A 1 87 ? 15.872 -7.383 -17.628 1.00 67.06 87 ASP A N 1
ATOM 748 C CA . ASP A 1 87 ? 15.596 -7.233 -19.062 1.00 67.06 87 ASP A CA 1
ATOM 749 C C . ASP A 1 87 ? 16.810 -6.657 -19.809 1.00 67.06 87 ASP A C 1
ATOM 751 O O . ASP A 1 87 ? 17.219 -7.181 -20.841 1.00 67.06 87 ASP A O 1
ATOM 755 N N . THR A 1 88 ? 17.473 -5.644 -19.239 1.00 67.62 88 THR A N 1
ATOM 756 C CA . THR A 1 88 ? 18.699 -5.070 -19.824 1.00 67.62 88 THR A CA 1
ATOM 757 C C . THR A 1 88 ? 19.829 -6.105 -19.881 1.00 67.62 88 THR A C 1
ATOM 759 O O . THR A 1 88 ? 20.595 -6.143 -20.839 1.00 67.62 88 THR A O 1
ATOM 762 N N . GLN A 1 89 ? 19.961 -6.956 -18.858 1.00 64.81 89 GLN A N 1
ATOM 763 C CA . GLN A 1 89 ? 20.946 -8.042 -18.863 1.00 64.81 89 GLN A CA 1
ATOM 764 C C . GLN A 1 89 ? 20.603 -9.123 -19.886 1.00 64.81 89 GLN A C 1
ATOM 766 O O . GLN A 1 89 ? 21.513 -9.677 -20.496 1.00 64.81 89 GLN A O 1
ATOM 771 N N . LEU A 1 90 ? 19.320 -9.420 -20.086 1.00 64.38 90 LEU A N 1
ATOM 772 C CA . LEU A 1 90 ? 18.871 -10.376 -21.089 1.00 64.38 90 LEU A CA 1
ATOM 773 C C . LEU A 1 90 ? 19.153 -9.866 -22.508 1.00 64.38 90 LEU A C 1
ATOM 775 O O . LEU A 1 90 ? 19.690 -10.623 -23.315 1.00 64.38 90 LEU A O 1
ATOM 779 N N . ASP A 1 91 ? 18.895 -8.584 -22.771 1.00 62.22 91 ASP A N 1
ATOM 780 C CA . ASP A 1 91 ? 19.186 -7.946 -24.060 1.00 62.22 91 ASP A CA 1
ATOM 781 C C . ASP A 1 91 ? 20.693 -7.984 -24.382 1.00 62.22 91 ASP A C 1
ATOM 783 O O . ASP A 1 91 ? 21.086 -8.342 -25.496 1.00 62.22 91 ASP A O 1
ATOM 787 N N . LEU A 1 92 ? 21.552 -7.745 -23.381 1.00 61.75 92 LEU A N 1
ATOM 788 C CA . LEU A 1 92 ? 23.014 -7.871 -23.502 1.00 61.75 92 LEU A CA 1
ATOM 789 C C . LEU A 1 92 ? 23.494 -9.308 -23.769 1.00 61.75 92 LEU A C 1
ATOM 791 O O . LEU A 1 92 ? 24.589 -9.495 -24.292 1.00 61.75 92 LEU A O 1
ATOM 795 N N . LEU A 1 93 ? 22.718 -10.330 -23.394 1.00 60.28 93 LEU A N 1
ATOM 796 C CA . LEU A 1 93 ? 23.030 -11.727 -23.719 1.00 60.28 93 LEU A CA 1
ATOM 797 C C . LEU A 1 93 ? 22.582 -12.107 -25.138 1.00 60.28 93 LEU A C 1
ATOM 799 O O . LEU A 1 93 ? 23.104 -13.074 -25.696 1.00 60.28 93 LEU A O 1
ATOM 803 N N . THR A 1 94 ? 21.619 -11.379 -25.710 1.00 58.00 94 THR A N 1
ATOM 804 C CA . THR A 1 94 ? 21.120 -11.596 -27.077 1.00 58.00 94 THR A CA 1
ATOM 805 C C . THR A 1 94 ? 21.855 -10.792 -28.147 1.00 58.00 94 THR A C 1
ATOM 807 O O . THR A 1 94 ? 21.870 -11.227 -29.298 1.00 58.00 94 THR A O 1
ATOM 810 N N . GLU A 1 95 ? 22.487 -9.668 -27.798 1.00 57.44 95 GLU A N 1
ATOM 811 C CA . GLU A 1 95 ? 23.375 -8.939 -28.710 1.00 57.44 95 GLU A CA 1
ATOM 812 C C . GLU A 1 95 ? 24.742 -9.645 -28.808 1.00 57.44 95 GLU A C 1
ATOM 814 O O . GLU A 1 95 ? 25.600 -9.532 -27.938 1.00 57.44 95 GLU A O 1
ATOM 819 N N . ASP A 1 96 ? 24.917 -10.403 -29.894 1.00 57.22 96 ASP A N 1
ATOM 820 C CA . ASP A 1 96 ? 26.182 -10.918 -30.428 1.00 57.22 96 ASP A CA 1
ATOM 821 C C . ASP A 1 96 ? 27.105 -11.674 -29.457 1.00 57.22 96 ASP A C 1
ATOM 823 O O . ASP A 1 96 ? 28.232 -11.279 -29.163 1.00 57.22 96 ASP A O 1
ATOM 827 N N . ASN A 1 97 ? 26.719 -12.908 -29.137 1.00 55.09 97 ASN A N 1
ATOM 828 C CA . ASN A 1 97 ? 27.692 -13.984 -29.296 1.00 55.09 97 ASN A CA 1
ATOM 829 C C . ASN A 1 97 ? 27.367 -14.701 -30.597 1.00 55.09 97 ASN A C 1
ATOM 831 O O . ASN A 1 97 ? 26.603 -15.664 -30.618 1.00 55.09 97 ASN A O 1
ATOM 835 N N . ASP A 1 98 ? 27.954 -14.229 -31.695 1.00 62.25 98 ASP A N 1
ATOM 836 C CA . ASP A 1 98 ? 28.045 -15.013 -32.917 1.00 62.25 98 ASP A CA 1
ATOM 837 C C . ASP A 1 98 ? 28.938 -16.220 -32.586 1.00 62.25 98 ASP A C 1
ATOM 839 O O . ASP A 1 98 ? 30.165 -16.172 -32.709 1.00 62.25 98 ASP A O 1
ATOM 843 N N . ILE A 1 99 ? 28.330 -17.272 -32.022 1.00 60.88 99 ILE A N 1
ATOM 844 C CA . ILE A 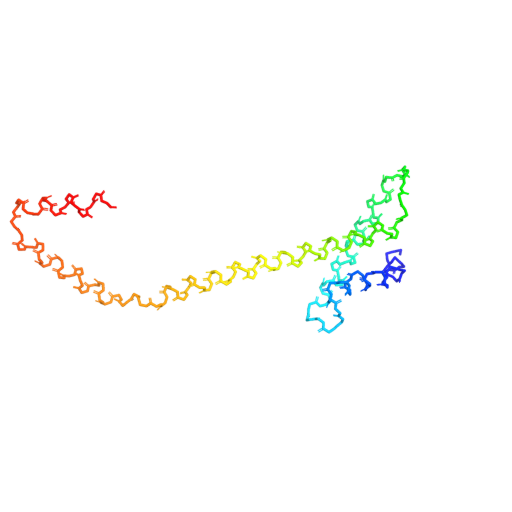1 99 ? 28.993 -18.483 -31.514 1.00 60.88 99 ILE A CA 1
ATOM 845 C C . ILE A 1 99 ? 29.915 -19.054 -32.596 1.00 60.88 99 ILE A C 1
ATOM 847 O O . ILE A 1 99 ? 30.984 -19.572 -32.286 1.00 60.88 99 ILE A O 1
ATOM 851 N N . SER A 1 100 ? 29.543 -18.891 -33.869 1.00 59.88 100 SER A N 1
ATOM 852 C CA . SER A 1 100 ? 30.355 -19.242 -35.032 1.00 59.88 100 SER A CA 1
ATOM 853 C C . SER A 1 100 ? 31.668 -18.459 -35.125 1.00 59.88 100 SER A C 1
ATOM 855 O O . SER A 1 100 ? 32.687 -19.057 -35.464 1.00 59.88 100 SER A O 1
ATOM 857 N N . SER A 1 101 ? 31.688 -17.165 -34.788 1.00 61.03 101 SER A N 1
ATOM 858 C CA . SER A 1 101 ? 32.923 -16.370 -34.724 1.00 61.03 101 SER A CA 1
ATOM 859 C C . SER A 1 101 ? 33.829 -16.829 -33.575 1.00 61.03 101 SER A C 1
ATOM 861 O O . SER A 1 101 ? 35.028 -17.020 -33.775 1.00 61.03 101 SER A O 1
ATOM 863 N N . SER A 1 102 ? 33.251 -17.114 -32.402 1.00 63.84 102 SER A N 1
ATOM 864 C CA . SER A 1 102 ? 33.984 -17.638 -31.246 1.00 63.84 102 SER A CA 1
ATOM 865 C C . SER A 1 102 ? 34.601 -19.005 -31.567 1.00 63.84 102 SER A C 1
ATOM 867 O O . SER A 1 102 ? 35.811 -19.173 -31.423 1.00 63.84 102 SER A O 1
ATOM 869 N N . LEU A 1 103 ? 33.825 -19.931 -32.143 1.00 63.06 103 LEU A N 1
ATOM 870 C CA . LEU A 1 103 ? 34.311 -21.248 -32.567 1.00 63.06 103 LEU A CA 1
ATOM 871 C C . LEU A 1 103 ? 35.430 -21.150 -33.614 1.00 63.06 103 LEU A C 1
ATOM 873 O O . LEU A 1 103 ? 36.451 -21.822 -33.489 1.00 63.06 103 LEU A O 1
ATOM 877 N N . ALA A 1 104 ? 35.265 -20.282 -34.618 1.00 69.88 104 ALA A N 1
ATOM 878 C CA . ALA A 1 104 ? 36.266 -20.079 -35.662 1.00 69.88 104 ALA A CA 1
ATOM 879 C C . ALA A 1 104 ? 37.588 -19.539 -35.094 1.00 69.88 104 ALA A C 1
ATOM 881 O O . ALA A 1 104 ? 38.665 -19.953 -35.528 1.00 69.88 104 ALA A O 1
ATOM 882 N N . THR A 1 105 ? 37.528 -18.650 -34.095 1.00 68.88 105 THR A N 1
ATOM 883 C CA . THR A 1 105 ? 38.742 -18.193 -33.406 1.00 68.88 105 THR A CA 1
ATOM 884 C C . THR A 1 105 ? 39.386 -19.315 -32.598 1.00 68.88 105 THR A C 1
ATOM 886 O O . THR A 1 105 ? 40.599 -19.492 -32.684 1.00 68.88 105 THR A O 1
ATOM 889 N N . THR A 1 106 ? 38.604 -20.128 -31.880 1.00 73.75 106 THR A N 1
ATOM 890 C CA . THR A 1 106 ? 39.107 -21.276 -31.109 1.00 73.75 106 THR A CA 1
ATOM 891 C C . THR A 1 106 ? 39.807 -22.303 -32.001 1.00 73.75 106 THR A C 1
ATOM 893 O O . THR A 1 106 ? 40.913 -22.743 -31.678 1.00 73.75 106 THR A O 1
ATOM 896 N N . ASP A 1 107 ? 39.230 -22.628 -33.157 1.00 75.81 107 ASP A N 1
ATOM 897 C CA . ASP A 1 107 ? 39.838 -23.542 -34.129 1.00 75.81 107 ASP A CA 1
ATOM 898 C C . ASP A 1 107 ? 41.141 -22.979 -34.714 1.00 75.81 107 ASP A C 1
ATOM 900 O O . ASP A 1 107 ? 42.138 -23.700 -34.829 1.00 75.81 107 ASP A O 1
ATOM 904 N N . LEU A 1 108 ? 41.181 -21.675 -35.009 1.00 76.12 108 LEU A N 1
ATOM 905 C CA . LEU A 1 108 ? 42.398 -20.994 -35.453 1.00 76.12 108 LEU A CA 1
ATOM 906 C C . LEU A 1 108 ? 43.493 -21.021 -34.373 1.00 76.12 108 LEU A C 1
ATOM 908 O O . LEU A 1 108 ? 44.654 -21.307 -34.679 1.00 76.12 108 LEU A O 1
ATOM 912 N N . TYR A 1 109 ? 43.143 -20.786 -33.104 1.00 75.12 109 TYR A N 1
ATOM 913 C CA . TYR A 1 109 ? 44.083 -20.895 -31.983 1.00 75.12 109 TYR A CA 1
ATOM 914 C C . TYR A 1 109 ? 44.630 -22.316 -31.837 1.00 75.12 109 TYR A C 1
ATOM 916 O O . TYR A 1 109 ? 45.834 -22.486 -31.633 1.00 75.12 109 TYR A O 1
ATOM 924 N N . HIS A 1 110 ? 43.792 -23.341 -31.999 1.00 74.12 110 HIS A N 1
ATOM 925 C CA . HIS A 1 110 ? 44.238 -24.733 -31.957 1.00 74.12 110 HIS A CA 1
ATOM 926 C C . HIS A 1 110 ? 45.178 -25.093 -33.111 1.00 74.12 110 HIS A C 1
ATOM 928 O O . HIS A 1 110 ? 46.163 -25.802 -32.893 1.00 74.12 110 HIS A O 1
ATOM 934 N N . GLN A 1 111 ? 44.923 -24.587 -34.317 1.00 77.38 111 GLN A N 1
ATOM 935 C CA . GLN A 1 111 ? 45.812 -24.796 -35.462 1.00 77.38 111 GLN A CA 1
ATOM 936 C C . GLN A 1 111 ? 47.166 -24.109 -35.260 1.00 77.38 111 GLN A C 1
ATOM 938 O O . GLN A 1 111 ? 48.211 -24.731 -35.456 1.00 77.38 111 GLN A O 1
ATOM 943 N N . LEU A 1 112 ? 47.172 -22.861 -34.786 1.00 72.50 112 LEU A N 1
ATOM 944 C CA . LEU A 1 112 ? 48.409 -22.144 -34.472 1.00 72.50 112 LEU A CA 1
ATOM 945 C C . LEU A 1 112 ? 49.186 -22.841 -33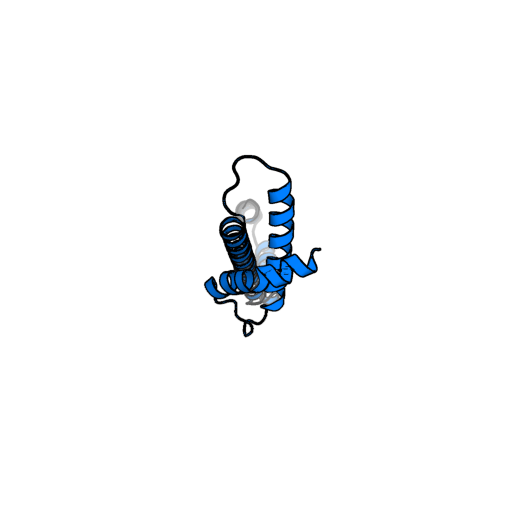.350 1.00 72.50 112 LEU A C 1
ATOM 947 O O . LEU A 1 112 ? 50.392 -23.057 -33.491 1.00 72.50 112 LEU A O 1
ATOM 951 N N . ALA A 1 113 ? 48.498 -23.301 -32.298 1.00 70.81 113 ALA A N 1
ATOM 952 C CA . ALA A 1 113 ? 49.084 -24.082 -31.210 1.00 70.81 113 ALA A CA 1
ATOM 953 C C . ALA A 1 113 ? 49.834 -25.317 -31.720 1.00 70.81 113 ALA A C 1
ATOM 955 O O . ALA A 1 113 ? 50.890 -25.645 -31.190 1.00 70.81 113 ALA A O 1
ATOM 956 N N . GLN A 1 114 ? 49.360 -25.993 -32.768 1.00 72.94 114 GLN A N 1
ATOM 957 C CA . GLN A 1 114 ? 50.056 -27.162 -33.317 1.00 72.94 114 GLN A CA 1
ATOM 958 C C . GLN A 1 114 ? 51.403 -26.808 -33.963 1.00 72.94 114 GLN A C 1
ATOM 960 O O . GLN A 1 114 ? 52.331 -27.614 -33.875 1.00 72.94 114 GLN A O 1
ATOM 965 N N . THR A 1 115 ? 51.541 -25.600 -34.514 1.00 76.94 115 THR A N 1
ATOM 966 C CA . THR A 1 115 ? 52.759 -25.127 -35.199 1.00 76.94 115 THR A CA 1
ATOM 967 C C . THR A 1 115 ? 53.839 -24.562 -34.270 1.00 76.94 115 THR A C 1
ATOM 969 O O . THR A 1 115 ? 54.981 -24.394 -34.692 1.00 76.94 115 THR A O 1
ATOM 972 N N . LEU A 1 116 ? 53.511 -24.310 -32.998 1.00 72.94 116 LEU A N 1
ATOM 973 C CA . LEU A 1 116 ? 54.441 -23.754 -32.012 1.00 72.94 116 LEU A CA 1
ATOM 974 C C . LEU A 1 116 ? 55.480 -24.781 -31.530 1.00 72.94 116 LEU A C 1
ATOM 976 O O . LEU A 1 116 ? 55.172 -25.962 -31.300 1.00 72.94 116 LEU A O 1
ATOM 980 N N . THR A 1 117 ? 56.712 -24.307 -31.321 1.00 75.06 117 THR A N 1
ATOM 981 C CA . THR A 1 117 ? 57.814 -25.123 -30.791 1.00 75.06 117 THR A CA 1
ATOM 982 C C . THR A 1 117 ? 57.582 -25.496 -29.315 1.00 75.06 117 THR A C 1
ATOM 984 O O . THR A 1 117 ? 56.790 -24.849 -28.622 1.00 75.06 117 THR A O 1
ATOM 987 N N . PRO A 1 118 ? 58.259 -26.534 -28.778 1.00 70.50 118 PRO A N 1
ATOM 988 C CA . PRO A 1 118 ? 58.037 -26.989 -27.400 1.00 70.50 118 PRO A CA 1
ATOM 989 C C . PRO A 1 118 ? 58.275 -25.900 -26.342 1.00 70.50 118 PRO A C 1
ATOM 991 O O . PRO A 1 118 ? 57.596 -25.881 -25.318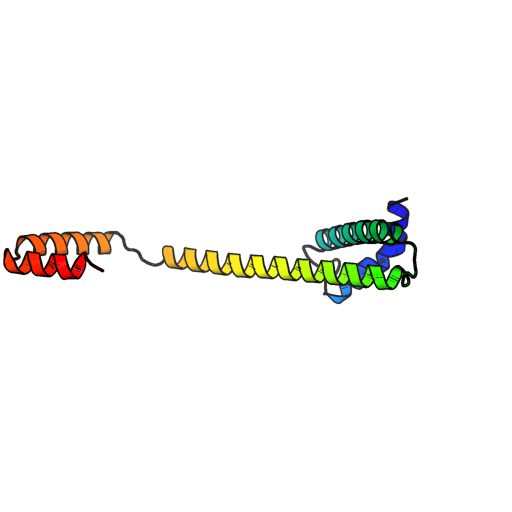 1.00 70.50 118 PRO A O 1
ATOM 994 N N . CYS A 1 119 ? 59.208 -24.975 -26.601 1.00 68.88 119 CYS A N 1
ATOM 995 C CA . CYS A 1 119 ? 59.500 -23.850 -25.710 1.00 68.88 119 CYS A CA 1
ATOM 996 C C . CYS A 1 119 ? 58.371 -22.807 -25.708 1.00 68.88 119 CYS A C 1
ATOM 998 O O . CYS A 1 119 ? 57.968 -22.331 -24.650 1.00 68.88 119 CYS A O 1
ATOM 1000 N N . GLU A 1 120 ? 57.821 -22.482 -26.879 1.00 72.19 120 GLU A N 1
ATOM 1001 C CA . GLU A 1 120 ? 56.789 -21.448 -27.024 1.00 72.19 120 GLU A CA 1
ATOM 1002 C C . GLU A 1 120 ? 55.421 -21.916 -26.509 1.00 72.19 120 GLU A C 1
ATOM 1004 O O . GLU A 1 120 ? 54.695 -21.137 -25.893 1.00 72.19 120 GLU A O 1
ATOM 1009 N N . LYS A 1 121 ? 55.099 -23.210 -26.657 1.00 69.88 121 LYS A N 1
ATOM 1010 C CA . LYS A 1 121 ? 53.895 -23.820 -26.060 1.00 69.88 121 LYS A CA 1
ATOM 1011 C C . LYS A 1 121 ? 53.854 -23.666 -24.542 1.00 69.88 121 LYS A C 1
ATOM 1013 O O . LYS A 1 121 ? 52.795 -23.401 -23.979 1.00 69.88 121 LYS A O 1
ATOM 1018 N N . ASN A 1 122 ? 55.005 -23.811 -23.889 1.00 67.25 122 ASN A N 1
ATOM 1019 C CA . ASN A 1 122 ? 55.108 -23.707 -22.436 1.00 67.25 122 ASN A CA 1
ATOM 1020 C C . ASN A 1 122 ? 54.863 -22.269 -21.951 1.00 67.25 122 ASN A C 1
ATOM 1022 O O . ASN A 1 122 ? 54.207 -22.062 -20.935 1.00 67.25 122 ASN A O 1
ATOM 1026 N N . ILE A 1 123 ? 55.329 -21.272 -22.709 1.00 69.62 123 ILE A N 1
ATOM 1027 C CA . ILE A 1 123 ? 55.074 -19.852 -22.421 1.00 69.62 123 ILE A CA 1
ATOM 1028 C C . ILE A 1 123 ? 53.591 -19.517 -22.633 1.00 69.62 123 ILE A C 1
ATOM 1030 O O . ILE A 1 123 ? 52.991 -18.839 -21.802 1.00 69.62 123 ILE A O 1
ATOM 1034 N N . TRP A 1 124 ? 52.979 -20.031 -23.702 1.00 68.25 124 TRP A N 1
ATOM 1035 C CA . TRP A 1 124 ? 51.570 -19.778 -24.015 1.00 68.25 124 TRP A CA 1
ATOM 1036 C C . TRP A 1 124 ? 50.613 -20.342 -22.948 1.00 68.25 124 TRP A C 1
ATOM 1038 O O . TRP A 1 124 ? 49.705 -19.640 -22.508 1.00 68.25 124 TRP A O 1
ATOM 1048 N N . LEU A 1 125 ? 50.862 -21.563 -22.453 1.00 66.12 125 LEU A N 1
ATOM 1049 C CA . LEU A 1 125 ? 50.065 -22.182 -21.380 1.00 66.12 125 LEU A CA 1
ATOM 1050 C C . LEU A 1 125 ? 50.131 -21.396 -20.062 1.00 66.12 125 LEU A C 1
ATOM 1052 O O . LEU A 1 125 ? 49.118 -21.260 -19.382 1.00 66.12 125 LEU A O 1
ATOM 1056 N N . ILE A 1 126 ? 51.298 -20.852 -19.708 1.00 67.25 126 ILE A N 1
ATOM 1057 C CA . ILE A 1 126 ? 51.473 -20.077 -18.470 1.00 67.25 126 ILE A CA 1
ATOM 1058 C C . ILE A 1 126 ? 50.705 -18.752 -18.529 1.00 67.25 126 ILE A C 1
ATOM 1060 O O . ILE A 1 126 ? 50.131 -18.333 -17.529 1.00 67.25 126 ILE A O 1
ATOM 1064 N N . VAL A 1 127 ? 50.683 -18.091 -19.689 1.00 64.12 127 VAL A N 1
ATOM 1065 C CA . VAL A 1 127 ? 50.051 -16.771 -19.841 1.00 64.12 127 VAL A CA 1
ATOM 1066 C C . VAL A 1 127 ? 48.525 -16.866 -19.939 1.00 64.12 127 VAL A C 1
ATOM 1068 O O . VAL A 1 127 ? 47.843 -15.959 -19.469 1.00 64.12 127 VAL A O 1
ATOM 1071 N N . PHE A 1 128 ? 47.986 -17.943 -20.521 1.00 59.22 128 PHE A N 1
ATOM 1072 C CA . PHE A 1 128 ? 46.561 -18.031 -20.868 1.00 59.22 128 PHE A CA 1
ATOM 1073 C C . PHE A 1 128 ? 45.705 -18.917 -19.940 1.00 59.22 128 PHE A C 1
ATOM 1075 O O . PHE A 1 128 ? 44.492 -18.763 -19.948 1.00 59.22 128 PHE A O 1
ATOM 1082 N N . LEU A 1 129 ? 46.288 -19.833 -19.146 1.00 53.91 129 LEU A N 1
ATOM 1083 C CA . LEU A 1 129 ? 45.537 -20.705 -18.212 1.00 53.91 129 LEU A CA 1
ATOM 1084 C C . LEU A 1 129 ? 45.648 -20.303 -16.728 1.00 53.91 129 LEU A C 1
ATOM 1086 O O . LEU A 1 129 ? 45.036 -20.955 -15.883 1.00 53.91 129 LEU A O 1
ATOM 1090 N N . ILE A 1 130 ? 46.454 -19.290 -16.388 1.00 48.75 130 ILE A N 1
ATOM 1091 C CA . ILE A 1 130 ? 46.679 -18.843 -14.994 1.00 48.75 130 ILE A CA 1
ATOM 1092 C C . ILE A 1 130 ? 45.992 -17.487 -14.689 1.00 48.75 130 ILE A C 1
ATOM 1094 O O . ILE A 1 130 ? 46.011 -17.037 -13.546 1.00 48.75 130 ILE A O 1
ATOM 1098 N N . ASN A 1 131 ? 45.319 -16.867 -15.663 1.00 38.47 131 ASN A N 1
ATOM 1099 C CA . ASN A 1 131 ? 44.303 -15.823 -15.430 1.00 38.47 131 ASN A CA 1
ATOM 1100 C C . ASN A 1 131 ? 42.909 -16.387 -15.704 1.00 38.47 131 ASN A C 1
ATOM 1102 O O . ASN A 1 131 ? 41.951 -15.858 -15.101 1.00 38.47 131 ASN A O 1
#